Protein AF-A0A6A6DER4-F1 (afdb_monomer)

Organism: NCBI:txid1314779

Secondary structure (DSSP, 8-state):
--SSPPTT-EEEEE-TTSS-EEEEEESSSEEEEEESS--TT-EEEEEEEPPPTT-TT-HHHHHHHTT-SEEEEEEEHHHHTT-

Foldseek 3Di:
DQPPAAALDKDWDAPPVRQKIWIWHDHLHTDIDIDRDFDFPAKDKDKDAQDDPPDPSNPRVNVVCPPPRIDIHIGGVVVVVVD

pLDDT: mean 86.0, std 9.56, range [46.34, 95.88]

Mean predicted aligned error: 5.21 Å

Radius of gyration: 13.72 Å; Cα contacts (8 Å, |Δi|>4): 120; chains: 1; bounding box: 28×27×37 Å

Sequence (83 aa):
HTNDLQWGELYYDVSDNKTVLQFAWKDAQVVLFASTVARPEETVERERKRPAKTSTNAKCTRLVFGDLAVKVLSIPVFIDLYS

Solvent-accessible surface area (backbone atoms only — not comparable to full-atom values): 5122 Å² total; per-residue (Å²): 134,82,82,77,69,47,72,69,39,74,48,72,51,63,41,95,86,69,59,37,42,36,36,41,35,21,56,62,54,79,46,77,50,76,37,75,80,76,64,79,84,48,64,44,81,40,80,41,70,50,64,59,92,85,46,78,84,21,63,70,43,37,57,75,41,61,89,44,64,59,47,78,44,72,39,37,45,73,60,54,76,73,104

Structure (mmCIF, N/CA/C/O backbone):
data_AF-A0A6A6DER4-F1
#
_entry.id   AF-A0A6A6DER4-F1
#
loop_
_atom_site.group_PDB
_atom_site.id
_atom_site.type_symbol
_atom_site.label_atom_id
_atom_site.label_alt_id
_atom_site.label_comp_id
_atom_site.label_asym_id
_atom_site.label_entity_id
_atom_site.label_seq_id
_atom_site.pdbx_PDB_ins_code
_atom_site.Cartn_x
_atom_site.Cartn_y
_atom_site.Cartn_z
_atom_sit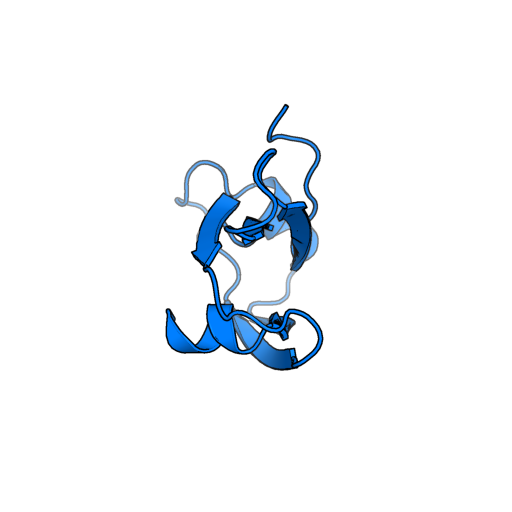e.occupancy
_atom_site.B_iso_or_equiv
_atom_site.auth_seq_id
_atom_site.auth_comp_id
_atom_site.auth_asym_id
_atom_site.auth_atom_id
_atom_site.pdbx_PDB_model_num
ATOM 1 N N . HIS A 1 1 ? 1.382 16.601 7.239 1.00 46.34 1 HIS A N 1
ATOM 2 C CA . HIS A 1 1 ? 1.485 15.335 7.985 1.00 46.34 1 HIS A CA 1
ATOM 3 C C . HIS A 1 1 ? 1.288 14.089 7.105 1.00 46.34 1 HIS A C 1
ATOM 5 O O . HIS A 1 1 ? 1.611 13.009 7.553 1.00 46.34 1 HIS A O 1
ATOM 11 N N . THR A 1 2 ? 0.856 14.194 5.837 1.00 48.94 2 THR A N 1
ATOM 12 C CA . THR A 1 2 ? 0.754 13.057 4.884 1.00 48.94 2 THR A CA 1
ATOM 13 C C . THR A 1 2 ? 1.962 12.878 3.948 1.00 48.94 2 THR A C 1
ATOM 15 O O . THR A 1 2 ? 1.919 12.033 3.056 1.00 48.94 2 THR A O 1
ATOM 18 N N . ASN A 1 3 ? 3.030 13.668 4.114 1.00 55.16 3 ASN A N 1
ATOM 19 C CA . ASN A 1 3 ? 4.213 13.623 3.239 1.00 55.16 3 ASN A CA 1
ATOM 20 C C . ASN A 1 3 ? 5.285 12.617 3.684 1.00 55.16 3 ASN A C 1
ATOM 22 O O . ASN A 1 3 ? 6.228 12.404 2.926 1.00 55.16 3 ASN A O 1
ATOM 26 N N . ASP A 1 4 ? 5.131 12.002 4.858 1.00 70.56 4 ASP A N 1
ATOM 27 C CA . ASP A 1 4 ? 6.184 11.173 5.456 1.00 70.56 4 ASP A CA 1
ATOM 28 C C . ASP A 1 4 ? 6.007 9.672 5.178 1.00 70.56 4 ASP A C 1
ATOM 30 O O . ASP A 1 4 ? 6.964 8.918 5.321 1.00 70.56 4 ASP A O 1
ATOM 34 N N . LEU A 1 5 ? 4.822 9.240 4.718 1.00 82.38 5 LEU A N 1
ATOM 35 C CA . LEU A 1 5 ? 4.572 7.837 4.378 1.00 82.38 5 LEU A CA 1
ATOM 36 C C . LEU A 1 5 ? 5.309 7.452 3.086 1.00 82.38 5 LEU A C 1
ATOM 38 O O . LEU A 1 5 ? 5.069 8.034 2.017 1.00 82.38 5 LEU A O 1
ATOM 42 N N . GLN A 1 6 ? 6.180 6.452 3.172 1.00 88.69 6 GLN A N 1
ATOM 43 C CA . GLN A 1 6 ? 6.936 5.925 2.042 1.00 88.69 6 GLN A CA 1
ATOM 44 C C . GLN A 1 6 ? 6.089 4.983 1.186 1.00 88.69 6 GLN A C 1
ATOM 46 O O . GLN A 1 6 ? 5.095 4.425 1.633 1.00 88.69 6 GLN A O 1
ATOM 51 N N . TRP A 1 7 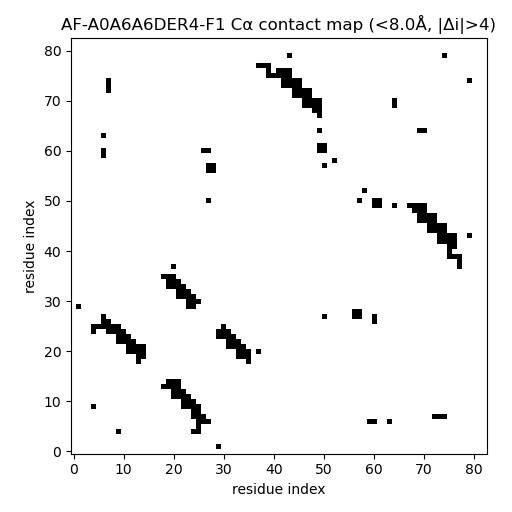? 6.476 4.792 -0.077 1.00 91.81 7 TRP A N 1
ATOM 52 C CA . TRP A 1 7 ? 5.757 3.871 -0.961 1.00 91.81 7 TRP A CA 1
ATOM 53 C C . TRP A 1 7 ? 5.755 2.445 -0.399 1.00 91.81 7 TRP A C 1
ATOM 55 O O . TRP A 1 7 ? 6.810 1.897 -0.088 1.00 91.81 7 TRP A O 1
ATOM 65 N N . GLY A 1 8 ? 4.566 1.856 -0.309 1.00 90.44 8 GLY A N 1
ATOM 66 C CA . GLY A 1 8 ? 4.318 0.544 0.271 1.00 90.44 8 GLY A CA 1
ATOM 67 C C . GLY A 1 8 ? 4.105 0.544 1.782 1.00 90.44 8 GLY A C 1
ATOM 68 O O . GLY A 1 8 ? 3.638 -0.460 2.310 1.00 90.44 8 GLY A O 1
ATOM 69 N N . GLU A 1 9 ? 4.383 1.650 2.470 1.00 90.62 9 GLU A N 1
ATOM 70 C CA . GLU A 1 9 ? 4.215 1.746 3.915 1.00 90.62 9 GLU A CA 1
ATOM 71 C C . GLU A 1 9 ? 2.731 1.732 4.299 1.00 90.62 9 GLU A C 1
ATOM 73 O O . GLU A 1 9 ? 1.897 2.399 3.674 1.00 90.62 9 GLU A O 1
ATOM 78 N N . LEU A 1 10 ? 2.414 0.945 5.327 1.00 88.94 10 LEU A N 1
ATOM 79 C CA . LEU A 1 10 ? 1.102 0.859 5.952 1.00 88.94 10 LEU A CA 1
ATOM 80 C C . LEU A 1 10 ? 1.206 1.419 7.368 1.00 88.94 10 LEU A C 1
ATOM 82 O O . LEU A 1 10 ? 1.916 0.871 8.207 1.00 88.94 10 LEU A O 1
ATOM 86 N N . TYR A 1 11 ? 0.445 2.469 7.636 1.00 89.38 11 TYR A N 1
ATOM 87 C CA . TYR A 1 11 ? 0.183 2.948 8.982 1.00 89.38 11 TYR A CA 1
ATOM 88 C C . TYR A 1 11 ? -1.233 2.557 9.387 1.00 89.38 11 TYR A C 1
ATOM 90 O O . TYR A 1 11 ? -2.148 2.590 8.560 1.00 89.38 11 TYR A O 1
ATOM 98 N N . TYR A 1 12 ? -1.425 2.207 10.653 1.00 87.06 12 TYR A N 1
ATOM 99 C CA . TYR A 1 12 ? -2.748 1.944 11.191 1.00 87.06 12 TYR A CA 1
ATOM 100 C C . TYR A 1 12 ? -2.857 2.361 12.649 1.00 87.06 12 TYR A C 1
ATOM 102 O O . TYR A 1 12 ? -1.872 2.351 13.386 1.00 87.06 12 TYR A O 1
ATOM 110 N N . ASP A 1 13 ? -4.076 2.697 13.050 1.00 88.75 13 ASP A N 1
ATOM 111 C CA . ASP A 1 13 ? -4.435 2.938 14.439 1.00 88.75 13 ASP A CA 1
ATOM 112 C C . ASP A 1 13 ? -5.865 2.457 14.700 1.00 88.75 13 ASP A C 1
ATOM 114 O O . ASP A 1 13 ? -6.691 2.349 13.789 1.00 88.75 13 ASP A O 1
ATOM 118 N N . VAL A 1 14 ? -6.164 2.143 15.954 1.00 87.69 14 VAL A N 1
ATOM 119 C CA . VAL A 1 14 ? -7.510 1.775 16.383 1.00 87.69 14 VAL A CA 1
ATOM 120 C C . VAL A 1 14 ? -8.182 3.011 16.956 1.00 87.69 14 VAL A C 1
ATOM 122 O O . VAL A 1 14 ? -7.634 3.647 17.858 1.00 87.69 14 VAL A O 1
ATOM 125 N N . SER A 1 15 ? -9.402 3.289 16.497 1.00 88.62 15 SER A N 1
ATOM 126 C CA . SER A 1 15 ? -10.254 4.360 17.013 1.00 88.62 15 SER A CA 1
ATOM 127 C C . SER A 1 15 ? -10.305 4.381 18.543 1.00 88.62 15 SER A C 1
ATOM 129 O O . SER A 1 15 ? -10.128 3.356 19.203 1.00 88.62 15 SER A O 1
ATOM 131 N N . ASP A 1 16 ? -10.596 5.542 19.129 1.00 87.12 16 ASP A N 1
ATOM 132 C CA . ASP A 1 16 ? -10.591 5.725 20.590 1.00 87.12 16 ASP A CA 1
ATOM 133 C C . ASP A 1 16 ? -11.478 4.711 21.325 1.00 87.12 16 ASP A C 1
ATOM 135 O O . ASP A 1 16 ? -11.111 4.185 22.374 1.00 87.12 16 ASP A O 1
ATOM 139 N N . ASN A 1 17 ? -12.621 4.371 20.725 1.00 87.75 17 ASN A N 1
ATOM 140 C CA . ASN A 1 17 ? -13.569 3.375 21.228 1.00 87.75 17 ASN A CA 1
ATOM 141 C C . ASN A 1 17 ? -13.166 1.911 20.947 1.00 87.75 17 ASN A C 1
ATOM 143 O O . ASN A 1 17 ? -13.921 1.005 21.283 1.00 87.75 17 ASN A O 1
ATOM 147 N N . LYS A 1 18 ? -12.004 1.674 20.333 1.00 83.88 18 LYS A N 1
ATOM 148 C CA . LYS A 1 18 ? -11.415 0.364 20.021 1.00 83.88 18 LYS A CA 1
ATOM 149 C C . LYS A 1 18 ? -12.275 -0.557 19.150 1.00 83.88 18 LYS A C 1
ATOM 151 O O . LYS A 1 18 ? -12.116 -1.772 19.198 1.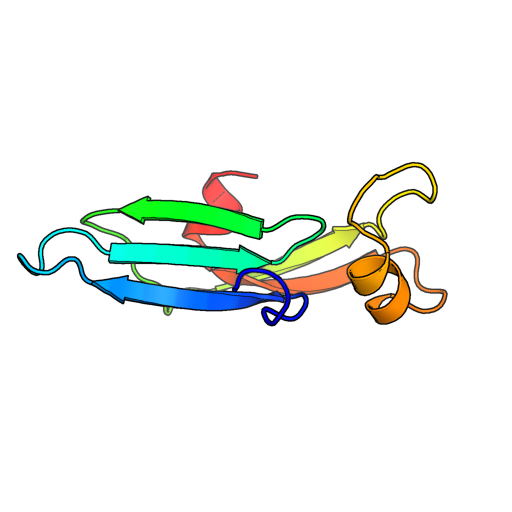00 83.88 18 LYS A O 1
ATOM 156 N N . THR A 1 19 ? -13.165 0.010 18.334 1.00 85.81 19 THR A N 1
ATOM 157 C CA . THR A 1 19 ? -14.063 -0.764 17.457 1.00 85.81 19 THR A CA 1
ATOM 158 C C . THR A 1 19 ? -13.699 -0.699 15.981 1.00 85.81 19 THR A C 1
ATOM 160 O O . THR A 1 19 ? -14.069 -1.604 15.238 1.00 85.81 19 THR A O 1
ATOM 163 N N . VAL A 1 20 ? -12.988 0.342 15.540 1.00 87.44 20 VAL A N 1
ATOM 164 C CA . VAL A 1 20 ? -12.661 0.564 14.130 1.00 87.44 20 VAL A CA 1
ATOM 165 C C . VAL A 1 20 ? -11.155 0.672 13.970 1.00 87.44 20 VAL A C 1
ATOM 167 O O . VAL A 1 20 ? -10.514 1.545 14.548 1.00 87.44 20 VAL A O 1
ATOM 170 N N . LEU A 1 21 ? -10.601 -0.191 13.134 1.00 88.19 21 LEU A N 1
ATOM 171 C CA . LEU A 1 21 ? -9.229 -0.111 12.672 1.00 88.19 21 LEU A CA 1
ATOM 172 C C . LEU A 1 21 ? -9.174 0.835 11.470 1.00 88.19 21 LEU A C 1
ATOM 174 O O . LEU A 1 21 ? -9.896 0.643 10.490 1.00 88.19 21 LEU A O 1
ATOM 178 N N . GLN A 1 22 ? -8.356 1.876 11.568 1.00 90.38 22 GLN A N 1
ATOM 179 C CA . GLN A 1 22 ? -8.150 2.888 10.539 1.00 90.38 22 GLN A CA 1
ATOM 180 C C . GLN A 1 22 ? -6.756 2.717 9.951 1.00 90.38 22 GLN A C 1
ATOM 182 O O . GLN A 1 22 ? -5.787 2.556 10.686 1.00 90.38 22 GLN A O 1
ATOM 187 N N . PHE A 1 23 ? -6.650 2.772 8.629 1.00 89.25 23 PHE A N 1
ATOM 188 C CA . PHE A 1 23 ? -5.410 2.533 7.905 1.00 89.25 23 PHE A CA 1
ATOM 189 C C . PHE A 1 23 ? -5.116 3.669 6.937 1.00 89.25 23 PHE A C 1
ATOM 191 O O . PHE A 1 23 ? -6.022 4.193 6.287 1.00 89.25 23 PHE A O 1
ATOM 198 N N . ALA A 1 24 ? -3.834 3.964 6.768 1.00 91.25 24 ALA A N 1
ATOM 199 C CA . ALA A 1 24 ? -3.301 4.761 5.681 1.00 91.25 24 ALA A CA 1
ATOM 200 C C . ALA A 1 24 ? -2.211 3.956 4.970 1.00 91.25 24 ALA A C 1
ATOM 202 O O . ALA A 1 24 ? -1.239 3.531 5.589 1.00 91.25 24 ALA A O 1
ATOM 203 N N . TRP A 1 25 ? -2.364 3.758 3.665 1.00 90.62 25 TRP A N 1
ATOM 204 C CA . TRP A 1 25 ? -1.387 3.059 2.836 1.00 90.62 25 TRP A CA 1
ATOM 205 C C . TRP A 1 25 ? -0.936 3.947 1.684 1.00 90.62 25 TRP A C 1
ATOM 207 O O . TRP A 1 25 ? -1.760 4.602 1.042 1.00 90.62 25 TRP A O 1
ATOM 217 N N . LYS A 1 26 ? 0.366 3.986 1.402 1.00 90.12 26 LYS A N 1
ATOM 218 C CA . LYS A 1 26 ? 0.912 4.801 0.312 1.00 90.12 26 LYS A CA 1
ATOM 219 C C . LYS A 1 26 ? 1.233 3.952 -0.911 1.00 90.12 26 LYS A C 1
ATOM 221 O O . LYS A 1 26 ? 2.241 3.257 -0.946 1.00 90.12 26 LYS A O 1
ATOM 226 N N . ASP A 1 27 ? 0.456 4.135 -1.971 1.00 88.00 27 ASP A N 1
ATOM 227 C CA . ASP A 1 27 ? 0.822 3.697 -3.319 1.00 88.00 27 ASP A CA 1
ATOM 228 C C . ASP A 1 27 ? 1.243 4.906 -4.180 1.00 88.00 27 ASP A C 1
ATOM 230 O O . ASP A 1 27 ? 2.090 5.714 -3.770 1.00 88.00 27 ASP A O 1
ATOM 234 N N . ALA A 1 28 ? 0.660 5.107 -5.367 1.00 86.94 28 ALA A N 1
ATOM 235 C CA . ALA A 1 28 ? 0.830 6.356 -6.101 1.00 86.94 28 ALA A CA 1
ATOM 236 C C . ALA A 1 28 ? 0.320 7.546 -5.268 1.00 86.94 28 ALA A C 1
ATOM 238 O O . ALA A 1 28 ? 0.959 8.597 -5.243 1.00 86.94 28 ALA A O 1
ATOM 239 N N . GLN A 1 29 ? -0.799 7.362 -4.561 1.00 85.62 29 GLN A N 1
ATOM 240 C CA . GLN A 1 29 ? -1.398 8.286 -3.592 1.00 85.62 29 GLN A CA 1
ATOM 241 C C . GLN A 1 29 ? -1.579 7.590 -2.235 1.00 85.62 29 GLN A C 1
ATOM 243 O O . GLN A 1 29 ? -1.419 6.376 -2.137 1.00 85.62 29 GLN A O 1
ATOM 248 N N . VAL A 1 30 ? -1.878 8.365 -1.189 1.00 88.69 30 VAL A N 1
ATOM 249 C CA . VAL A 1 30 ? -2.305 7.786 0.094 1.00 88.69 30 VAL A CA 1
ATOM 250 C C . VAL A 1 30 ? -3.751 7.319 -0.057 1.00 88.69 30 VAL A C 1
ATOM 252 O O . VAL A 1 30 ? -4.598 8.090 -0.507 1.00 88.69 30 VAL A O 1
ATOM 255 N N . VAL A 1 31 ? -4.020 6.073 0.315 1.00 87.44 31 VAL A N 1
ATOM 256 C CA . VAL A 1 31 ? -5.350 5.465 0.356 1.00 87.44 31 VAL A CA 1
ATOM 257 C C . VAL A 1 31 ? -5.708 5.221 1.816 1.00 87.44 31 VAL A C 1
ATOM 259 O O . VAL A 1 31 ? -4.886 4.705 2.574 1.00 87.44 31 VAL A O 1
ATOM 262 N N . LEU A 1 32 ? -6.915 5.622 2.212 1.00 90.75 32 LEU A N 1
ATOM 263 C CA . LEU A 1 32 ? -7.420 5.445 3.570 1.00 90.75 32 LEU A CA 1
ATOM 264 C C . LEU A 1 32 ? -8.458 4.328 3.597 1.00 90.75 32 LEU A C 1
ATOM 266 O O . LEU A 1 32 ? -9.345 4.290 2.746 1.00 90.75 32 LEU A O 1
ATOM 270 N N . PHE A 1 33 ? -8.370 3.461 4.600 1.00 87.12 33 PHE A N 1
ATOM 271 C CA . PHE A 1 33 ? -9.342 2.400 4.845 1.00 87.12 33 PHE A CA 1
ATOM 272 C C . PHE A 1 33 ? -9.805 2.439 6.298 1.00 87.12 33 PHE A C 1
ATOM 274 O O . PHE A 1 33 ? -9.063 2.855 7.185 1.00 87.12 33 PHE A O 1
ATOM 281 N N . ALA A 1 34 ? -11.023 1.971 6.550 1.00 89.00 34 ALA A N 1
ATOM 282 C CA . ALA A 1 34 ? -11.536 1.749 7.894 1.00 89.00 34 ALA A CA 1
ATOM 283 C C . ALA A 1 34 ? -12.299 0.423 7.923 1.00 89.00 34 ALA A C 1
ATOM 285 O O . ALA A 1 34 ? -13.087 0.143 7.020 1.00 89.00 34 ALA A O 1
ATOM 286 N N . SER A 1 35 ? -12.059 -0.408 8.9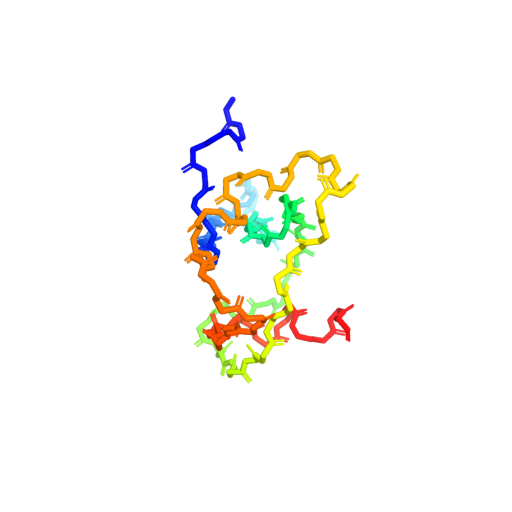33 1.00 84.69 35 SER A N 1
ATOM 287 C CA . SER A 1 35 ? -12.709 -1.711 9.064 1.00 84.69 35 SER A CA 1
ATOM 288 C C . SER A 1 35 ? -12.845 -2.129 10.523 1.00 84.69 35 SER A C 1
ATOM 290 O O . SER A 1 35 ? -11.985 -1.837 11.344 1.00 84.69 35 SER A O 1
ATOM 292 N N . THR A 1 36 ? -13.916 -2.851 10.845 1.00 85.12 36 THR A N 1
ATOM 293 C CA . THR A 1 36 ? -14.129 -3.479 12.161 1.00 85.12 36 THR A CA 1
ATOM 294 C C . THR A 1 36 ? -13.680 -4.945 12.195 1.00 85.12 36 THR A C 1
ATOM 296 O O . THR A 1 36 ? -13.735 -5.577 13.244 1.00 85.12 36 THR A O 1
ATOM 299 N N . VAL A 1 37 ? -13.282 -5.512 11.046 1.00 76.31 37 VAL A N 1
ATOM 300 C CA . VAL A 1 37 ? -12.996 -6.952 10.868 1.00 76.31 37 VAL A CA 1
ATOM 301 C C . VAL A 1 37 ? -11.653 -7.240 10.189 1.00 76.31 37 VAL A C 1
ATOM 303 O O . VAL A 1 37 ? -11.304 -8.403 9.996 1.00 76.31 37 VAL A O 1
ATOM 306 N N . ALA A 1 38 ? -10.911 -6.210 9.777 1.00 69.19 38 ALA A N 1
ATOM 307 C CA . ALA A 1 38 ? -9.680 -6.392 9.013 1.00 69.19 38 ALA A CA 1
ATOM 308 C C . ALA A 1 38 ? -8.557 -7.010 9.861 1.00 69.19 38 ALA A C 1
ATOM 310 O O . ALA A 1 38 ? -8.327 -6.597 10.996 1.00 69.19 38 ALA A O 1
ATOM 311 N N . ARG A 1 39 ? -7.838 -7.965 9.261 1.00 71.75 39 ARG A N 1
ATOM 312 C CA . ARG A 1 39 ? -6.608 -8.569 9.788 1.00 71.75 39 ARG A CA 1
ATOM 313 C C . ARG A 1 39 ? -5.416 -8.059 8.973 1.00 71.75 39 ARG A C 1
ATOM 315 O O . ARG A 1 39 ? -5.301 -8.438 7.806 1.00 71.75 39 ARG A O 1
ATOM 322 N N . PRO A 1 40 ? -4.584 -7.150 9.504 1.00 68.88 40 PRO A N 1
ATOM 323 C CA . PRO A 1 40 ? -3.480 -6.562 8.746 1.00 68.88 40 PRO A CA 1
ATOM 324 C C . PRO A 1 40 ? -2.304 -7.504 8.479 1.00 68.88 40 PRO A C 1
ATOM 326 O O . PRO A 1 40 ? -1.443 -7.170 7.669 1.00 68.88 40 PRO A O 1
ATOM 329 N N . GLU A 1 41 ? -2.250 -8.657 9.142 1.00 78.06 41 GLU A N 1
ATOM 330 C CA . GLU A 1 41 ? -1.120 -9.587 9.084 1.00 78.06 41 GLU A CA 1
ATOM 331 C C . GLU A 1 41 ? -1.112 -10.439 7.807 1.00 78.06 41 GLU A C 1
ATOM 333 O O . GLU A 1 41 ? -0.059 -10.913 7.379 1.00 78.06 41 GLU A O 1
ATOM 338 N N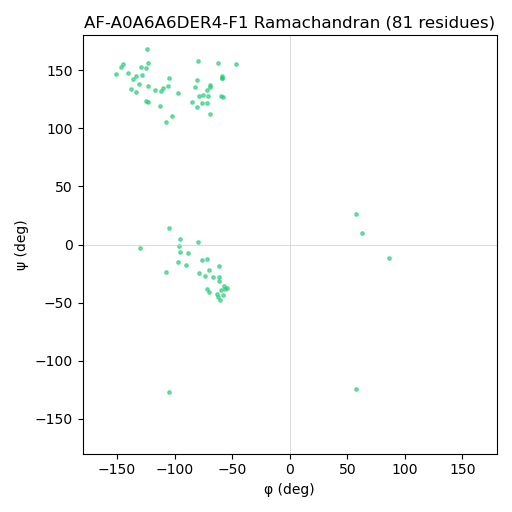 . GLU A 1 42 ? -2.274 -10.637 7.183 1.00 85.38 42 GLU 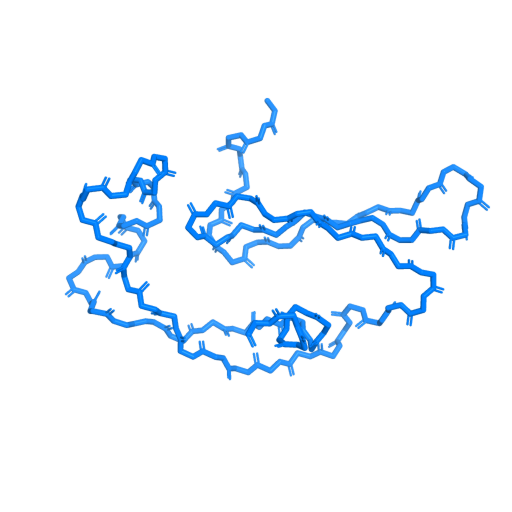A N 1
ATOM 339 C CA . GLU A 1 42 ? -2.392 -11.407 5.947 1.00 85.38 42 GLU A CA 1
ATOM 340 C C . GLU A 1 42 ? -1.992 -10.536 4.755 1.00 85.38 42 GLU A C 1
ATOM 342 O O . GLU A 1 42 ? -2.636 -9.523 4.469 1.00 85.38 42 GLU A O 1
ATOM 347 N N . THR A 1 43 ? -0.937 -10.940 4.043 1.00 90.31 43 THR A N 1
ATOM 348 C CA . THR A 1 43 ? -0.397 -10.202 2.895 1.00 90.31 43 THR A CA 1
ATOM 349 C C . THR A 1 43 ? -0.348 -11.049 1.627 1.00 90.31 43 THR A C 1
ATOM 351 O O . THR A 1 43 ? -0.325 -12.278 1.672 1.00 90.31 43 THR A O 1
ATOM 354 N N . VAL A 1 44 ? -0.345 -10.374 0.481 1.00 93.31 44 VAL A N 1
ATOM 355 C CA . VAL A 1 44 ? -0.228 -10.949 -0.858 1.00 93.31 44 VAL A CA 1
ATOM 356 C C . VAL A 1 44 ? 0.740 -10.109 -1.688 1.00 93.31 44 VAL A C 1
ATOM 358 O O . VAL A 1 44 ? 0.769 -8.881 -1.587 1.00 93.31 44 VAL A O 1
ATOM 361 N N . GLU A 1 45 ? 1.547 -10.762 -2.519 1.00 95.12 45 GLU A N 1
ATOM 362 C CA . GLU A 1 45 ? 2.422 -10.071 -3.463 1.00 95.12 45 GLU A CA 1
ATOM 363 C C . GLU A 1 45 ? 1.630 -9.595 -4.680 1.00 95.12 45 GLU A C 1
ATOM 365 O O . GLU A 1 45 ? 0.938 -10.374 -5.338 1.00 95.12 45 GLU A O 1
ATOM 370 N N . ARG A 1 46 ? 1.754 -8.309 -5.017 1.00 94.62 46 ARG A N 1
ATOM 371 C CA . ARG A 1 46 ? 1.144 -7.733 -6.216 1.00 94.62 46 ARG A CA 1
ATOM 372 C C . ARG A 1 46 ? 2.136 -6.912 -7.016 1.00 94.62 46 ARG A C 1
ATOM 374 O O . ARG A 1 46 ? 2.895 -6.104 -6.482 1.00 94.62 46 ARG A O 1
ATOM 381 N N . GLU A 1 47 ? 2.070 -7.078 -8.331 1.00 95.00 47 GLU A N 1
ATOM 382 C CA . GLU A 1 47 ? 2.742 -6.187 -9.265 1.00 95.00 47 GLU A CA 1
ATOM 383 C C . GLU A 1 47 ? 2.056 -4.820 -9.287 1.00 95.00 47 GLU A C 1
ATOM 385 O O . GLU A 1 47 ? 0.847 -4.693 -9.499 1.00 95.00 47 GLU A O 1
ATOM 390 N N . ARG A 1 48 ? 2.849 -3.766 -9.108 1.00 93.00 48 ARG A N 1
ATOM 391 C CA . ARG A 1 48 ? 2.416 -2.376 -9.216 1.00 93.00 48 ARG A CA 1
ATOM 392 C C . ARG A 1 48 ? 3.152 -1.709 -10.361 1.00 93.00 48 ARG A C 1
ATOM 394 O O . ARG A 1 48 ? 4.366 -1.839 -10.498 1.00 93.00 48 ARG A O 1
ATOM 401 N N . LYS A 1 49 ? 2.405 -0.996 -11.202 1.00 93.06 49 LYS A N 1
ATOM 402 C CA . LYS A 1 49 ? 2.954 -0.271 -12.352 1.00 93.06 49 LYS A CA 1
ATOM 403 C C . LYS A 1 49 ? 3.540 1.058 -11.901 1.00 93.06 49 LYS A C 1
ATOM 405 O O . LYS A 1 49 ? 2.954 1.755 -11.073 1.00 93.06 49 LYS A O 1
ATOM 410 N N . ARG A 1 50 ? 4.663 1.444 -12.504 1.00 93.62 50 ARG A N 1
ATOM 411 C CA . ARG A 1 50 ? 5.255 2.764 -12.304 1.00 93.62 50 ARG A CA 1
ATOM 412 C C . ARG A 1 50 ? 4.227 3.836 -12.688 1.00 93.62 50 ARG A C 1
ATOM 414 O O . ARG A 1 50 ? 3.733 3.808 -13.817 1.00 93.62 50 ARG A O 1
ATOM 421 N N . PRO A 1 51 ? 3.930 4.808 -11.808 1.00 92.12 51 PRO A N 1
ATOM 422 C CA . PRO A 1 51 ? 2.992 5.873 -12.141 1.00 92.12 51 PRO A CA 1
ATOM 423 C C . PRO A 1 51 ? 3.440 6.669 -13.371 1.00 92.12 51 PRO A C 1
ATOM 425 O O . PRO A 1 51 ? 4.634 6.930 -13.556 1.00 92.12 51 PRO A O 1
ATOM 428 N N . ALA A 1 52 ? 2.482 7.115 -14.186 1.00 90.50 52 ALA A N 1
ATOM 429 C CA . ALA A 1 52 ? 2.767 7.923 -15.368 1.00 90.50 52 ALA A CA 1
ATOM 430 C C . ALA A 1 52 ? 3.419 9.265 -14.989 1.00 90.50 52 ALA A C 1
ATOM 432 O O . ALA A 1 52 ? 3.243 9.786 -13.882 1.00 90.50 52 ALA A O 1
ATOM 433 N N . LYS A 1 53 ? 4.165 9.872 -15.924 1.00 86.94 53 LYS A N 1
ATOM 434 C CA . LYS A 1 53 ? 4.781 11.199 -15.713 1.00 86.94 53 LYS A CA 1
ATOM 435 C C . LYS A 1 53 ? 3.735 12.293 -15.475 1.00 86.94 53 LYS A C 1
ATOM 437 O O . LYS A 1 53 ? 4.001 13.219 -14.716 1.00 86.94 53 LYS A O 1
ATOM 442 N N . THR A 1 54 ? 2.559 12.147 -16.079 1.00 87.50 54 THR A N 1
ATOM 443 C CA . THR A 1 54 ? 1.412 13.056 -15.950 1.00 87.50 54 THR A CA 1
ATOM 444 C C . THR A 1 54 ? 0.652 12.896 -14.634 1.00 87.50 54 THR A C 1
ATOM 446 O O . THR A 1 54 ? -0.144 13.765 -14.297 1.00 87.50 54 THR A O 1
ATOM 449 N N . SER A 1 55 ? 0.891 11.828 -13.861 1.00 82.94 55 SER A N 1
ATOM 450 C CA . SER A 1 55 ? 0.230 11.631 -12.569 1.00 82.94 55 SER A CA 1
ATOM 451 C C . SER A 1 55 ? 0.723 12.660 -11.550 1.00 82.94 55 SER A C 1
ATOM 453 O O . SER A 1 55 ? 1.885 12.624 -11.109 1.00 82.94 55 SER A O 1
ATOM 455 N N . THR A 1 56 ? -0.177 13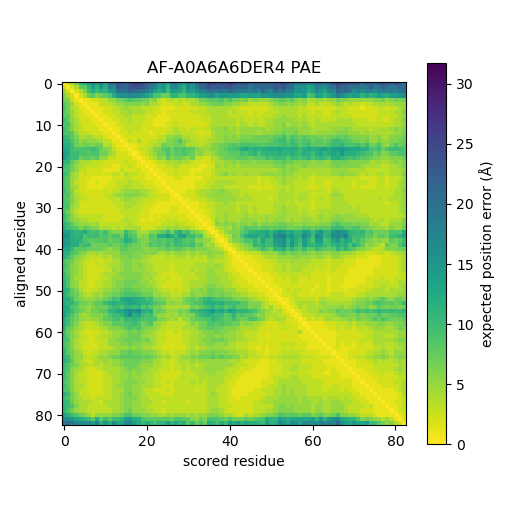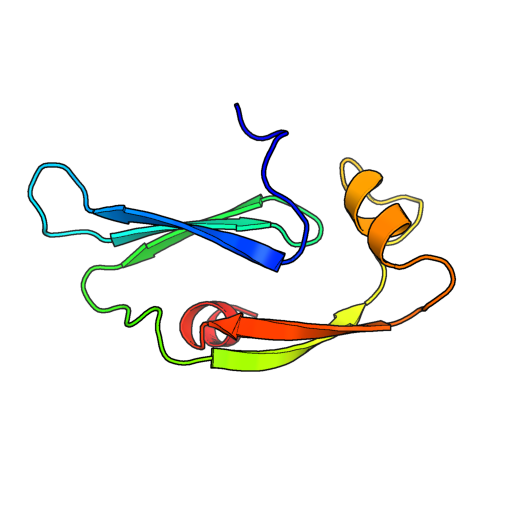.560 -11.164 1.00 79.19 56 THR A N 1
ATOM 456 C CA . THR A 1 56 ? 0.007 14.523 -10.075 1.00 79.19 56 THR A CA 1
ATOM 457 C C . THR A 1 56 ? 0.283 13.774 -8.768 1.00 79.19 56 THR A C 1
ATOM 459 O O . THR A 1 56 ? -0.237 12.685 -8.550 1.00 79.19 56 THR A O 1
ATOM 462 N N . ASN A 1 57 ? 1.149 14.319 -7.908 1.00 77.81 57 ASN A N 1
ATOM 463 C CA . ASN A 1 57 ? 1.461 13.781 -6.572 1.00 77.81 57 ASN A CA 1
ATOM 464 C C . ASN A 1 57 ? 2.112 12.379 -6.508 1.00 77.81 57 ASN A C 1
ATOM 466 O O . ASN A 1 57 ? 2.268 11.839 -5.417 1.00 77.81 57 ASN A O 1
ATOM 470 N N . ALA A 1 58 ? 2.541 11.799 -7.633 1.00 82.94 58 ALA A N 1
ATOM 471 C CA . ALA A 1 58 ? 3.222 10.495 -7.675 1.00 82.94 58 ALA A CA 1
ATOM 472 C C . ALA A 1 58 ? 4.743 10.602 -7.920 1.00 82.94 58 ALA A C 1
ATOM 474 O O . ALA A 1 58 ? 5.398 9.617 -8.260 1.00 82.94 58 ALA A O 1
ATOM 475 N N . LYS A 1 59 ? 5.328 11.805 -7.784 1.00 85.62 59 LYS A N 1
ATOM 476 C CA . LYS A 1 59 ? 6.759 12.048 -8.056 1.00 85.62 59 LYS A CA 1
ATOM 477 C C . LYS A 1 59 ? 7.660 11.201 -7.159 1.00 85.62 59 LYS A C 1
ATOM 479 O O . LYS A 1 59 ? 8.555 10.551 -7.687 1.00 85.62 59 LYS A O 1
ATOM 484 N N . CYS A 1 60 ? 7.395 11.169 -5.854 1.00 86.25 60 CYS A N 1
ATOM 485 C CA . CYS A 1 60 ? 8.172 10.370 -4.904 1.00 86.25 60 CYS A CA 1
ATOM 486 C C . CYS A 1 60 ? 8.067 8.874 -5.222 1.00 86.25 60 CYS A C 1
ATOM 488 O O . CYS A 1 60 ? 9.087 8.205 -5.345 1.00 86.25 60 CYS A O 1
ATOM 490 N N . THR A 1 61 ? 6.857 8.376 -5.496 1.00 88.38 61 THR A N 1
ATOM 491 C CA . THR A 1 61 ? 6.648 6.986 -5.917 1.00 88.38 61 THR A CA 1
ATOM 492 C C . THR A 1 61 ? 7.429 6.658 -7.194 1.00 88.38 61 THR A C 1
ATOM 494 O O . THR A 1 61 ? 8.122 5.652 -7.248 1.00 88.38 61 THR A O 1
ATOM 497 N N . ARG A 1 62 ? 7.440 7.532 -8.212 1.00 90.69 62 ARG A N 1
ATOM 498 C CA . ARG A 1 62 ? 8.236 7.307 -9.438 1.00 90.69 62 ARG A CA 1
ATOM 499 C C . ARG A 1 62 ? 9.745 7.224 -9.202 1.00 90.69 62 ARG A C 1
ATOM 501 O O . ARG A 1 62 ? 10.409 6.586 -10.019 1.00 90.69 62 ARG A O 1
ATOM 508 N N . LEU A 1 63 ? 10.274 7.879 -8.163 1.00 91.00 63 LEU A N 1
ATOM 509 C CA . LEU A 1 63 ? 11.688 7.775 -7.785 1.00 91.00 63 LEU A CA 1
ATOM 510 C C . LEU A 1 63 ? 11.991 6.395 -7.205 1.00 91.00 63 LEU A C 1
ATOM 512 O O . LEU A 1 63 ? 12.993 5.799 -7.583 1.00 91.00 63 LEU A O 1
ATOM 516 N N . VAL A 1 64 ? 11.085 5.851 -6.382 1.00 92.62 64 VAL A N 1
ATOM 517 C CA . VAL A 1 64 ? 11.210 4.489 -5.840 1.00 92.62 64 VAL A CA 1
ATOM 518 C C . VAL A 1 64 ? 11.338 3.469 -6.966 1.00 92.62 64 VAL A C 1
ATOM 520 O O . VAL A 1 64 ? 12.127 2.540 -6.853 1.00 92.62 64 VAL A O 1
ATOM 523 N N . PHE A 1 65 ? 10.616 3.639 -8.075 1.00 93.81 65 PHE A N 1
ATOM 524 C CA . PHE A 1 65 ? 10.675 2.718 -9.213 1.00 93.81 65 PHE A CA 1
ATOM 525 C C . PHE A 1 65 ? 11.992 2.764 -10.007 1.00 93.81 65 PHE A C 1
ATOM 527 O O . PHE A 1 65 ? 12.310 1.781 -10.675 1.00 93.81 65 PHE A O 1
ATOM 534 N N . GLY A 1 66 ? 12.773 3.849 -9.940 1.00 92.19 66 GLY A N 1
ATOM 535 C CA . GLY A 1 66 ? 13.962 4.008 -10.785 1.00 92.19 66 GLY A CA 1
ATOM 536 C C . GLY A 1 66 ? 13.585 3.915 -12.265 1.00 92.19 66 GLY A C 1
ATOM 537 O O . GLY A 1 66 ? 12.686 4.626 -12.699 1.00 92.19 66 GLY A O 1
ATOM 538 N N . ASP A 1 67 ? 14.205 3.011 -13.022 1.00 93.50 67 ASP A N 1
ATOM 539 C CA . ASP A 1 67 ? 13.859 2.754 -14.431 1.00 93.50 67 ASP A CA 1
ATOM 540 C C . ASP A 1 67 ? 12.894 1.580 -14.635 1.00 93.50 67 ASP A C 1
ATOM 542 O O . ASP A 1 67 ? 12.455 1.319 -15.755 1.00 93.50 67 ASP A O 1
ATOM 546 N N . LEU A 1 68 ? 12.497 0.900 -13.557 1.00 95.44 68 LEU A N 1
ATOM 547 C CA . LEU A 1 68 ? 11.604 -0.249 -13.642 1.00 95.44 68 LEU A CA 1
ATOM 548 C C . LEU A 1 68 ? 10.180 0.189 -13.993 1.00 95.44 68 LEU A C 1
ATOM 550 O O . LEU A 1 68 ? 9.618 1.102 -13.386 1.00 95.44 68 LEU A O 1
ATOM 554 N N . ALA A 1 69 ? 9.571 -0.498 -14.959 1.00 94.25 69 ALA A N 1
ATOM 555 C CA . ALA A 1 69 ? 8.174 -0.280 -15.330 1.00 94.25 69 ALA A CA 1
ATOM 556 C C . ALA A 1 69 ? 7.194 -0.854 -14.292 1.00 94.25 69 ALA A C 1
ATOM 558 O O . ALA A 1 69 ? 6.075 -0.357 -14.162 1.00 94.25 69 ALA A O 1
ATOM 559 N N . VAL A 1 70 ? 7.618 -1.883 -13.555 1.00 95.88 70 VAL A N 1
ATOM 560 C CA . VAL A 1 70 ? 6.823 -2.617 -12.564 1.00 95.88 70 VAL A CA 1
ATOM 561 C C . VAL A 1 70 ? 7.699 -2.940 -11.353 1.00 95.88 70 VAL A C 1
ATOM 563 O O . VAL A 1 70 ? 8.903 -3.153 -11.494 1.00 95.88 70 VAL A O 1
ATOM 566 N N . LYS A 1 71 ? 7.096 -2.974 -10.164 1.00 95.19 71 LYS A N 1
ATOM 567 C CA . LYS A 1 71 ? 7.691 -3.506 -8.935 1.00 95.19 71 LYS A CA 1
ATOM 568 C C . LYS A 1 71 ? 6.694 -4.412 -8.228 1.00 95.19 71 LYS A C 1
ATOM 570 O O . LYS A 1 71 ? 5.500 -4.123 -8.236 1.00 95.19 71 LYS A O 1
ATOM 575 N N . VAL A 1 72 ? 7.192 -5.470 -7.601 1.00 95.44 72 VAL A N 1
ATOM 576 C CA . VAL A 1 72 ? 6.396 -6.306 -6.698 1.00 95.44 72 VAL A CA 1
ATOM 577 C C . VAL A 1 72 ? 6.362 -5.641 -5.328 1.00 95.44 72 VAL A C 1
ATOM 579 O O . VAL A 1 72 ? 7.380 -5.139 -4.849 1.00 95.44 72 VAL A O 1
ATOM 582 N N . LEU A 1 73 ? 5.182 -5.610 -4.723 1.00 93.62 73 LEU A N 1
ATOM 583 C CA . LEU A 1 73 ? 4.960 -5.105 -3.380 1.00 93.62 73 LEU A CA 1
ATOM 584 C C . LEU A 1 73 ? 4.086 -6.097 -2.615 1.00 93.62 73 LEU A C 1
ATOM 586 O O . LEU A 1 73 ? 3.039 -6.506 -3.117 1.00 93.62 73 LEU A O 1
ATOM 590 N N . SER A 1 74 ? 4.510 -6.454 -1.404 1.00 92.12 74 SER A N 1
ATOM 591 C CA . SER A 1 74 ? 3.657 -7.179 -0.464 1.00 92.12 74 SER A CA 1
ATOM 592 C C . SER A 1 74 ? 2.658 -6.200 0.149 1.00 92.12 74 SER A C 1
ATOM 594 O O . SER A 1 74 ? 3.054 -5.180 0.715 1.00 92.12 74 SER A O 1
ATOM 596 N N . ILE A 1 75 ? 1.367 -6.473 -0.022 1.00 90.69 75 ILE A N 1
ATOM 597 C CA . ILE A 1 75 ? 0.269 -5.642 0.481 1.00 90.69 75 ILE A CA 1
ATOM 598 C C . ILE A 1 75 ? -0.664 -6.484 1.350 1.00 90.69 75 ILE A C 1
ATOM 600 O O . ILE A 1 75 ? -0.810 -7.676 1.088 1.00 90.69 75 ILE A O 1
ATOM 604 N N . PRO A 1 76 ? -1.359 -5.895 2.332 1.00 89.06 76 PRO A N 1
ATOM 605 C CA . PRO A 1 76 ? -2.421 -6.594 3.038 1.00 89.06 76 PRO A CA 1
ATOM 606 C C . PRO A 1 76 ? -3.540 -7.069 2.103 1.00 89.06 76 PRO A C 1
ATOM 608 O O . PRO A 1 76 ? -3.948 -6.343 1.193 1.00 89.06 76 PRO A O 1
ATOM 611 N N . VAL A 1 77 ? -4.104 -8.247 2.373 1.00 88.25 77 VAL A N 1
ATOM 612 C CA . VAL A 1 77 ? -5.178 -8.859 1.565 1.00 88.25 77 VAL A CA 1
ATOM 613 C C . VAL A 1 77 ? -6.399 -7.944 1.443 1.00 88.25 77 VAL A C 1
ATOM 615 O O . VAL A 1 77 ? -7.017 -7.867 0.388 1.00 88.25 77 VAL A O 1
ATOM 618 N N . PHE A 1 78 ? -6.739 -7.181 2.482 1.00 83.62 78 PHE A N 1
ATOM 619 C CA . PHE A 1 78 ? -7.883 -6.266 2.407 1.00 83.62 78 PHE A CA 1
ATOM 620 C C . PHE A 1 78 ? -7.673 -5.109 1.413 1.00 83.62 78 PHE A C 1
ATOM 622 O O . PHE A 1 78 ? -8.648 -4.603 0.863 1.00 83.62 78 PHE A O 1
ATOM 629 N N . ILE A 1 79 ? -6.423 -4.697 1.165 1.00 86.69 79 ILE A N 1
ATOM 630 C CA . ILE A 1 79 ? -6.096 -3.710 0.124 1.00 86.69 79 ILE A CA 1
ATOM 631 C C . ILE A 1 79 ? -6.261 -4.345 -1.254 1.00 86.69 79 ILE A C 1
ATOM 633 O O . ILE A 1 79 ? -6.744 -3.701 -2.181 1.00 86.69 79 ILE A O 1
ATOM 637 N N . ASP A 1 80 ? -5.876 -5.611 -1.377 1.00 88.44 80 ASP A N 1
ATOM 638 C CA . ASP A 1 80 ? -6.010 -6.375 -2.609 1.00 88.44 80 ASP A CA 1
ATOM 639 C C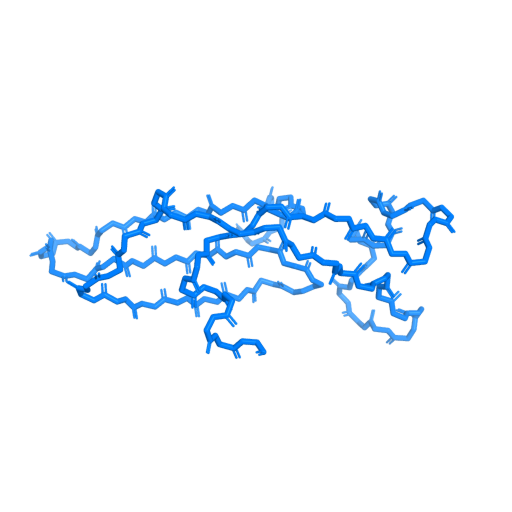 . ASP A 1 80 ? -7.472 -6.553 -3.035 1.00 88.44 80 ASP A C 1
ATOM 641 O O . ASP A 1 80 ? -7.807 -6.341 -4.196 1.00 88.44 80 ASP A O 1
ATOM 645 N N . LEU A 1 81 ? -8.356 -6.843 -2.074 1.00 82.94 81 LEU A N 1
ATOM 646 C CA . LEU A 1 81 ? -9.802 -6.967 -2.293 1.00 82.94 81 LEU A CA 1
ATOM 647 C C . LEU A 1 81 ? -10.469 -5.675 -2.796 1.00 82.94 81 LEU A C 1
ATOM 649 O O . LEU A 1 81 ? -11.585 -5.731 -3.308 1.00 82.94 81 LEU A O 1
ATOM 653 N N . TYR A 1 82 ? -9.820 -4.521 -2.631 1.00 70.56 82 TYR A N 1
ATOM 654 C CA . TYR A 1 82 ? -10.312 -3.237 -3.127 1.00 70.56 82 TYR A CA 1
ATOM 655 C C . TYR A 1 82 ? -9.825 -2.911 -4.551 1.00 70.56 82 TYR A C 1
ATOM 657 O O . TYR A 1 82 ? -10.387 -2.018 -5.187 1.00 70.56 82 TYR A O 1
ATOM 665 N N . SER A 1 83 ? -8.771 -3.580 -5.040 1.00 63.94 83 SER A N 1
ATOM 666 C CA . SER A 1 83 ? -8.045 -3.200 -6.265 1.00 63.94 83 SER A CA 1
ATOM 667 C C . SER A 1 83 ? -8.468 -3.910 -7.544 1.00 63.94 83 SER A C 1
ATOM 669 O O . SER A 1 83 ? -8.878 -5.087 -7.476 1.00 63.94 83 SER A O 1
#